Protein AF-A0AAP2E2L4-F1 (afdb_monomer_lite)

Sequence (75 aa):
MHRPGIASVIGNTIFLNKTTIEEVEKYHKDTLKIAIEQANQEWNRIVGARNRLRDEEKNHRIHIENVSKRINFDD

Organism: NCBI:txid2782350

Radius of gyration: 24.25 Å; chains: 1; bounding box: 50×18×70 Å

Structure (mmCIF, N/CA/C/O backbone):
data_AF-A0AAP2E2L4-F1
#
_entry.id   AF-A0AAP2E2L4-F1
#
loop_
_atom_site.group_PDB
_atom_site.id
_atom_site.type_symbol
_atom_site.label_atom_id
_atom_site.label_alt_id
_atom_site.label_comp_id
_atom_site.label_asym_id
_atom_site.label_entity_id
_atom_site.label_seq_id
_atom_site.pdbx_PDB_ins_code
_atom_site.Cartn_x
_atom_site.Cartn_y
_atom_site.Cartn_z
_atom_site.occupancy
_atom_site.B_iso_or_equiv
_atom_site.auth_seq_id
_atom_site.auth_comp_id
_atom_site.auth_asym_id
_atom_site.auth_atom_id
_atom_site.pdbx_PDB_model_num
ATOM 1 N N . MET A 1 1 ? -6.014 -8.393 16.798 1.00 50.81 1 MET A N 1
ATOM 2 C CA . MET A 1 1 ? -7.283 -8.815 16.165 1.00 50.81 1 MET A CA 1
ATOM 3 C C . MET A 1 1 ? -7.230 -8.495 14.674 1.00 50.81 1 MET A C 1
ATOM 5 O O . MET A 1 1 ? -7.277 -7.324 14.329 1.00 50.81 1 MET A O 1
ATOM 9 N N . HIS A 1 2 ? -7.092 -9.503 13.804 1.00 58.25 2 HIS A N 1
ATOM 10 C CA . HIS A 1 2 ? -7.280 -9.368 12.352 1.00 58.25 2 HIS A CA 1
ATOM 11 C C . HIS A 1 2 ? -8.578 -10.093 12.001 1.00 58.25 2 HIS A C 1
ATOM 13 O O . HIS A 1 2 ? -8.622 -11.323 12.024 1.00 58.25 2 HIS A O 1
ATOM 19 N N . ARG A 1 3 ? -9.646 -9.342 11.724 1.00 71.69 3 ARG A N 1
ATOM 20 C CA . ARG A 1 3 ? -10.892 -9.913 11.212 1.00 71.69 3 ARG A CA 1
ATOM 21 C C . ARG A 1 3 ? -10.941 -9.650 9.705 1.00 71.69 3 ARG A C 1
ATOM 23 O O . ARG A 1 3 ? -11.064 -8.492 9.318 1.00 71.69 3 ARG A O 1
ATOM 30 N N . PRO A 1 4 ? -10.812 -10.675 8.850 1.00 77.44 4 PRO A N 1
ATOM 31 C CA . PRO A 1 4 ? -10.900 -10.490 7.405 1.00 77.44 4 PRO A CA 1
ATOM 32 C C . PRO A 1 4 ? -12.231 -9.838 6.995 1.00 77.44 4 PRO A C 1
ATOM 34 O O . PRO A 1 4 ? -13.265 -10.087 7.617 1.00 77.44 4 PRO A O 1
ATOM 37 N N . GLY A 1 5 ? -12.207 -9.020 5.940 1.00 80.31 5 GLY A N 1
ATOM 38 C CA . GLY A 1 5 ? -13.414 -8.447 5.327 1.00 80.31 5 GLY A CA 1
ATOM 39 C C . GLY A 1 5 ? -13.998 -7.204 6.009 1.00 80.31 5 GLY A C 1
ATOM 40 O O . GLY A 1 5 ? -15.072 -6.760 5.615 1.00 80.31 5 GLY A O 1
ATOM 41 N N . ILE A 1 6 ? -13.322 -6.632 7.012 1.00 86.38 6 ILE A N 1
ATOM 42 C CA . ILE A 1 6 ? -13.768 -5.383 7.658 1.00 86.38 6 ILE A CA 1
ATOM 43 C C . ILE A 1 6 ? -13.128 -4.128 7.060 1.00 86.38 6 ILE A C 1
ATOM 45 O O . ILE A 1 6 ? -13.637 -3.041 7.284 1.00 86.38 6 ILE A O 1
ATOM 49 N N . ALA A 1 7 ? -12.031 -4.257 6.312 1.00 88.31 7 ALA A N 1
ATOM 50 C CA . ALA A 1 7 ? -11.290 -3.123 5.773 1.00 88.31 7 ALA A CA 1
ATOM 51 C C . ALA A 1 7 ? -11.332 -3.103 4.241 1.00 88.31 7 ALA A C 1
ATOM 53 O O . ALA A 1 7 ? -11.150 -4.139 3.600 1.00 88.31 7 ALA A O 1
ATOM 54 N N . SER A 1 8 ? -11.527 -1.922 3.661 1.00 91.25 8 SER A N 1
ATOM 55 C CA . SER A 1 8 ? -11.419 -1.674 2.220 1.00 91.25 8 SER A CA 1
ATOM 56 C C . SER A 1 8 ? -10.708 -0.351 1.951 1.00 91.25 8 SER A C 1
ATOM 58 O O . SER A 1 8 ? -10.746 0.551 2.784 1.00 91.25 8 SER A O 1
ATOM 60 N N . VAL A 1 9 ? -10.075 -0.217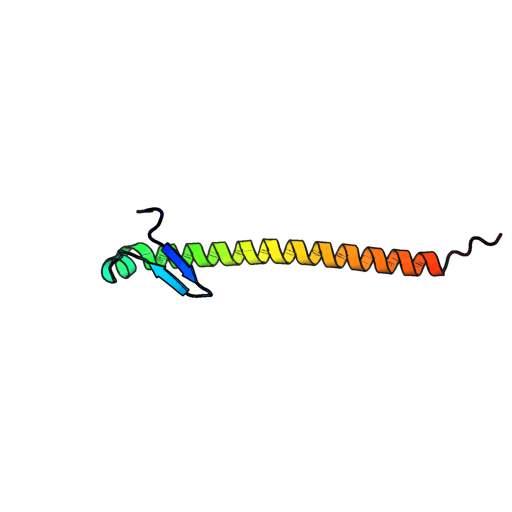 0.785 1.00 91.69 9 VAL A N 1
ATOM 61 C CA . VAL A 1 9 ? -9.329 0.990 0.396 1.00 91.69 9 VAL A CA 1
ATOM 62 C C . VAL A 1 9 ? -9.929 1.572 -0.877 1.00 91.69 9 VAL A C 1
ATOM 64 O O . VAL A 1 9 ? -10.125 0.847 -1.851 1.00 91.69 9 VAL A O 1
ATOM 67 N N . ILE A 1 10 ? -10.210 2.875 -0.870 1.00 93.75 10 ILE A N 1
ATOM 68 C CA . ILE A 1 10 ? -10.620 3.635 -2.056 1.00 93.75 10 ILE A CA 1
ATOM 69 C C . ILE A 1 10 ? -9.716 4.865 -2.139 1.00 93.75 10 ILE A C 1
ATOM 71 O O . ILE A 1 10 ? -9.746 5.732 -1.264 1.00 93.75 10 ILE A O 1
ATOM 75 N N . GLY A 1 11 ? -8.883 4.929 -3.179 1.00 92.44 11 GLY A N 1
ATOM 76 C CA . GLY A 1 11 ? -7.870 5.977 -3.313 1.00 92.44 11 GLY A CA 1
ATOM 77 C C . GLY A 1 11 ? -6.897 5.976 -2.129 1.00 92.44 11 GLY A C 1
ATOM 78 O O . GLY A 1 11 ? -6.256 4.967 -1.852 1.00 92.44 11 GLY A O 1
ATOM 79 N N . ASN A 1 12 ? -6.803 7.106 -1.426 1.00 91.62 12 ASN A N 1
ATOM 80 C CA . ASN A 1 12 ? -5.978 7.281 -0.225 1.00 91.62 12 ASN A CA 1
ATOM 81 C C . ASN A 1 12 ? -6.756 7.082 1.091 1.00 91.62 12 ASN A C 1
ATOM 83 O O . ASN A 1 12 ? -6.232 7.389 2.161 1.00 91.62 12 ASN A O 1
ATOM 87 N N . THR A 1 13 ? -8.005 6.614 1.023 1.00 93.56 13 THR A N 1
ATOM 88 C CA . THR A 1 13 ? -8.883 6.473 2.188 1.00 93.56 13 THR A CA 1
ATOM 89 C C . THR A 1 13 ? -9.095 5.003 2.530 1.00 93.56 13 THR A C 1
ATOM 91 O O . THR A 1 13 ? -9.417 4.189 1.661 1.00 93.56 13 THR A O 1
ATOM 94 N N . ILE A 1 14 ? -8.947 4.670 3.815 1.00 91.00 14 ILE A N 1
ATOM 95 C CA . ILE A 1 14 ? -9.252 3.345 4.365 1.00 91.00 14 ILE A CA 1
ATOM 96 C C . ILE A 1 14 ? -10.611 3.400 5.055 1.00 91.00 14 ILE A C 1
ATOM 98 O O . ILE A 1 14 ? -10.841 4.228 5.932 1.00 91.00 14 ILE A O 1
ATOM 102 N N . PHE A 1 15 ? -11.487 2.478 4.681 1.00 91.75 15 PHE A N 1
ATOM 103 C CA . PHE A 1 15 ? -12.799 2.286 5.278 1.00 91.75 15 PHE A CA 1
ATOM 104 C C . PHE A 1 15 ? -12.757 1.064 6.186 1.00 91.75 15 PHE A C 1
ATOM 106 O O . PHE A 1 15 ? -12.374 -0.018 5.741 1.00 91.75 15 PHE A O 1
ATOM 113 N N . LEU A 1 16 ? -13.164 1.237 7.444 1.00 91.06 16 LEU A N 1
ATOM 114 C CA . LEU A 1 16 ? -13.303 0.160 8.422 1.00 91.06 16 LEU A CA 1
ATOM 115 C C . LEU A 1 16 ? -14.789 -0.040 8.723 1.00 91.06 16 LEU A C 1
ATOM 117 O O . LEU A 1 16 ? -15.419 0.745 9.426 1.00 91.06 16 LEU A O 1
ATOM 121 N N . ASN A 1 17 ? -15.361 -1.090 8.151 1.00 88.38 17 ASN A N 1
ATOM 122 C CA . ASN A 1 17 ? -16.739 -1.489 8.372 1.00 88.38 17 ASN A CA 1
ATOM 123 C C . ASN A 1 17 ? -16.851 -2.253 9.689 1.00 88.38 17 ASN A C 1
ATOM 125 O O . ASN A 1 17 ? -16.098 -3.195 9.929 1.00 88.38 17 ASN A O 1
ATOM 129 N N . LYS A 1 18 ? -17.872 -1.932 10.491 1.00 87.38 18 LYS A N 1
ATOM 130 C CA . LYS A 1 18 ? -18.136 -2.605 11.777 1.00 87.38 18 LYS A CA 1
ATOM 131 C C . LYS A 1 18 ? -16.990 -2.428 12.791 1.00 87.38 18 LYS A C 1
ATOM 133 O O . LYS A 1 18 ? -16.690 -3.357 13.535 1.00 87.38 18 LYS A O 1
ATOM 138 N N . THR A 1 19 ? -16.369 -1.249 12.808 1.00 89.25 19 THR A N 1
ATOM 139 C CA . THR A 1 19 ? -15.349 -0.850 13.789 1.00 89.25 19 THR A CA 1
ATOM 140 C C . THR A 1 19 ? -15.746 0.494 14.388 1.00 89.25 19 THR A C 1
ATOM 142 O O . THR A 1 19 ? -16.086 1.420 13.653 1.00 89.25 19 THR A O 1
ATOM 145 N N . THR A 1 20 ? -15.744 0.587 15.714 1.00 91.19 20 THR A N 1
ATOM 146 C CA . THR A 1 20 ? -16.048 1.826 16.448 1.00 91.19 20 THR A CA 1
ATOM 147 C C . THR A 1 20 ? -14.849 2.771 16.473 1.00 91.19 20 THR A C 1
ATOM 149 O O . THR A 1 20 ? -13.709 2.346 16.271 1.00 91.19 20 THR A O 1
ATOM 152 N N . ILE A 1 21 ? -15.078 4.061 16.732 1.00 91.44 21 ILE A N 1
ATOM 153 C CA . ILE A 1 21 ? -13.980 5.035 16.781 1.00 91.44 21 ILE A CA 1
ATOM 154 C C . ILE A 1 21 ? -13.041 4.763 17.969 1.00 91.44 21 ILE A C 1
ATOM 156 O O . ILE A 1 21 ? -11.827 4.920 17.846 1.00 91.44 21 ILE A O 1
ATOM 160 N N . GLU A 1 22 ? -13.575 4.244 19.072 1.00 93.38 22 GLU A N 1
ATOM 161 C CA . GLU A 1 22 ? -12.828 3.850 20.266 1.00 93.38 22 GLU A CA 1
ATOM 162 C C . GLU A 1 22 ? -11.906 2.653 19.982 1.00 93.38 22 GLU A C 1
ATOM 164 O O . GLU A 1 22 ? -10.748 2.630 20.405 1.00 93.38 22 GLU A O 1
ATOM 169 N N . GLU A 1 23 ? -12.379 1.659 19.220 1.00 89.19 23 GLU A N 1
ATOM 170 C CA . GLU A 1 23 ? -11.536 0.550 18.757 1.00 89.19 23 GLU A CA 1
ATOM 171 C C . GLU A 1 23 ? -10.443 1.032 17.802 1.00 89.19 23 GLU A C 1
ATOM 173 O O . GLU A 1 23 ? -9.312 0.537 17.857 1.00 89.19 23 GLU A O 1
ATOM 178 N N . VAL A 1 24 ? -10.755 2.004 16.937 1.00 89.94 24 VAL A N 1
ATOM 179 C CA . VAL A 1 24 ? -9.755 2.598 16.044 1.00 89.94 24 VAL A CA 1
ATOM 180 C C . VAL A 1 24 ? -8.637 3.237 16.852 1.00 89.94 24 VAL A C 1
ATOM 182 O O . VAL A 1 24 ? -7.468 2.936 16.603 1.00 89.94 24 VAL A O 1
ATOM 185 N N . GLU A 1 25 ? -8.982 4.072 17.828 1.00 91.06 25 GLU A N 1
ATOM 186 C CA . GLU A 1 25 ? -8.007 4.748 18.676 1.00 91.06 25 GLU A CA 1
ATOM 187 C C . GLU A 1 25 ? -7.148 3.757 19.464 1.00 91.06 25 GLU A C 1
ATOM 189 O O . GLU A 1 25 ? -5.922 3.887 19.481 1.00 91.06 25 GLU A O 1
ATOM 194 N N . LYS A 1 26 ? -7.784 2.758 20.084 1.00 89.56 26 LYS A N 1
ATOM 195 C CA . LYS A 1 26 ? -7.126 1.853 21.028 1.00 89.56 26 LYS A CA 1
ATOM 196 C C . L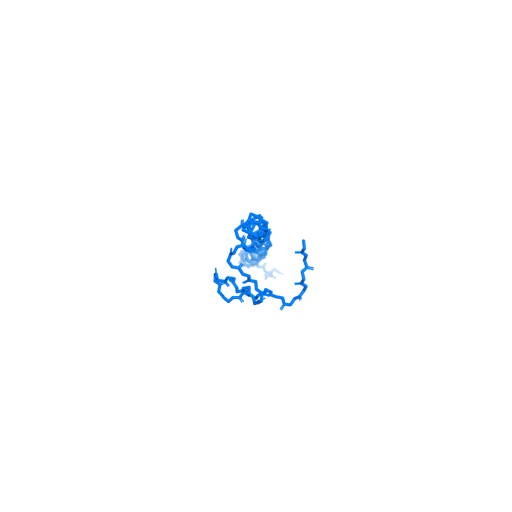YS A 1 26 ? -6.328 0.735 20.362 1.00 89.56 26 LYS A C 1
ATOM 198 O O . LYS A 1 26 ? -5.333 0.287 20.929 1.00 89.56 26 LYS A O 1
ATOM 203 N N . TYR A 1 27 ? -6.771 0.246 19.203 1.00 85.75 27 TYR A N 1
ATOM 204 C CA . TYR A 1 27 ? -6.244 -0.996 18.629 1.00 85.75 27 TYR A CA 1
ATOM 205 C C . TYR A 1 27 ? -5.787 -0.895 17.177 1.00 85.75 27 TYR A C 1
ATOM 207 O O . TYR A 1 27 ? -4.893 -1.647 16.791 1.00 85.75 27 TYR A O 1
ATOM 215 N N . HIS A 1 28 ? -6.378 -0.025 16.352 1.00 85.56 28 HIS A N 1
ATOM 216 C CA . HIS A 1 28 ? -6.117 -0.059 14.908 1.00 85.56 28 HIS A CA 1
ATOM 217 C C . HIS A 1 28 ? -5.196 1.047 14.406 1.00 85.56 28 HIS A C 1
ATOM 219 O O . HIS A 1 28 ? -4.423 0.787 13.488 1.00 85.56 28 HIS A O 1
ATOM 225 N N . LYS A 1 29 ? -5.238 2.251 14.986 1.00 90.19 29 LYS A N 1
ATOM 226 C CA . LYS A 1 29 ? -4.522 3.433 14.481 1.00 90.19 29 LYS A CA 1
ATOM 227 C C . LYS A 1 29 ? -3.038 3.164 14.240 1.00 90.19 29 LYS A C 1
ATOM 229 O O . LYS A 1 29 ? -2.542 3.400 13.140 1.00 90.19 29 LYS A O 1
ATOM 234 N N . ASP A 1 30 ? -2.339 2.666 15.253 1.00 91.88 30 ASP A N 1
ATOM 235 C CA . ASP A 1 30 ? -0.884 2.525 15.183 1.00 91.88 30 ASP A CA 1
ATOM 236 C C . ASP A 1 30 ? -0.483 1.369 14.266 1.00 91.88 30 ASP A C 1
ATOM 238 O O . ASP A 1 30 ? 0.396 1.519 13.419 1.00 91.88 30 ASP A O 1
ATOM 242 N N . THR A 1 31 ? -1.198 0.244 14.336 1.00 89.75 31 THR A N 1
ATOM 243 C CA . THR A 1 31 ? -0.971 -0.887 13.430 1.00 89.75 31 THR A CA 1
ATOM 244 C C . THR A 1 31 ? -1.254 -0.521 11.973 1.00 89.75 31 THR A C 1
ATOM 246 O O . THR A 1 31 ? -0.475 -0.889 11.098 1.00 89.75 31 THR A O 1
ATOM 249 N N . LEU A 1 32 ? -2.325 0.231 11.697 1.00 89.75 32 LEU A N 1
ATOM 250 C CA . LEU A 1 32 ? -2.652 0.684 10.344 1.00 89.75 32 LEU A CA 1
ATOM 251 C C . LEU A 1 32 ? -1.581 1.619 9.797 1.00 89.75 32 LEU A C 1
ATOM 253 O O . LEU A 1 32 ? -1.174 1.450 8.653 1.00 89.75 32 LEU A O 1
ATOM 257 N N . LYS A 1 33 ? -1.076 2.556 10.606 1.00 92.62 33 LYS A N 1
ATOM 258 C CA . LYS A 1 33 ? 0.028 3.431 10.192 1.00 92.62 33 LYS A CA 1
ATOM 259 C C . LYS A 1 33 ? 1.254 2.628 9.764 1.00 92.62 33 LYS A C 1
ATOM 261 O O . LYS A 1 33 ? 1.773 2.860 8.678 1.00 92.62 33 LYS A O 1
ATOM 266 N N . ILE A 1 34 ? 1.670 1.654 10.576 1.00 94.81 34 ILE A N 1
ATOM 267 C CA . ILE A 1 34 ? 2.823 0.797 10.262 1.00 94.81 34 ILE A CA 1
ATOM 268 C C . ILE A 1 34 ? 2.561 -0.019 8.990 1.00 94.81 34 ILE A C 1
ATOM 270 O O . ILE A 1 34 ? 3.423 -0.095 8.119 1.00 94.81 34 ILE A O 1
ATOM 274 N N . ALA A 1 35 ? 1.366 -0.598 8.849 1.00 92.25 35 ALA A N 1
ATOM 275 C CA . ALA A 1 35 ? 1.010 -1.391 7.676 1.00 92.25 35 ALA A CA 1
ATOM 276 C C . ALA A 1 35 ? 1.025 -0.561 6.381 1.00 92.25 35 ALA A C 1
ATOM 278 O O . ALA A 1 35 ? 1.542 -1.024 5.367 1.00 92.25 35 ALA A O 1
ATOM 279 N N . ILE A 1 36 ? 0.498 0.668 6.416 1.00 93.19 36 ILE A N 1
ATOM 280 C CA . ILE A 1 36 ? 0.493 1.588 5.269 1.00 93.19 36 ILE A CA 1
ATOM 281 C C . ILE A 1 36 ? 1.917 2.002 4.905 1.00 93.19 36 ILE A C 1
ATOM 283 O O . ILE A 1 36 ? 2.278 1.977 3.733 1.00 93.19 36 ILE A O 1
ATOM 287 N N . GLU A 1 37 ? 2.729 2.358 5.901 1.00 95.94 37 GLU A N 1
ATOM 288 C CA . GLU A 1 37 ? 4.129 2.737 5.705 1.00 95.94 37 GLU A CA 1
ATOM 289 C C . GLU A 1 37 ? 4.894 1.616 4.987 1.00 95.94 37 GLU A C 1
ATOM 291 O O . GLU A 1 37 ? 5.509 1.842 3.946 1.00 95.94 37 GLU A O 1
ATOM 296 N N . GLN A 1 38 ? 4.779 0.382 5.484 1.00 97.12 38 GLN A N 1
ATOM 297 C CA . GLN A 1 38 ? 5.421 -0.783 4.874 1.00 97.12 38 GLN A CA 1
ATOM 298 C C . GLN A 1 38 ? 4.885 -1.079 3.467 1.00 97.12 38 GLN A C 1
ATOM 300 O O . GLN A 1 38 ? 5.670 -1.333 2.553 1.00 97.12 38 GLN A O 1
ATOM 305 N N . ALA A 1 39 ? 3.567 -0.998 3.260 1.00 95.31 39 ALA A N 1
ATOM 306 C CA . ALA A 1 39 ? 2.964 -1.201 1.944 1.00 95.31 39 ALA A CA 1
ATOM 307 C C . ALA A 1 39 ? 3.458 -0.165 0.920 1.00 95.31 39 ALA A C 1
ATOM 309 O O . ALA A 1 39 ? 3.788 -0.525 -0.209 1.00 95.31 39 ALA A O 1
ATOM 310 N N . ASN A 1 40 ? 3.568 1.105 1.318 1.00 95.38 40 ASN A N 1
ATOM 311 C CA . ASN A 1 40 ? 4.073 2.176 0.460 1.00 95.38 40 ASN A CA 1
ATOM 312 C C . ASN A 1 40 ? 5.556 1.988 0.122 1.00 95.38 40 ASN A C 1
ATOM 314 O O . ASN A 1 40 ? 5.951 2.159 -1.033 1.00 95.38 40 ASN A O 1
ATOM 318 N N . GLN A 1 41 ? 6.379 1.621 1.108 1.00 97.94 41 GLN A N 1
ATOM 319 C CA . GLN A 1 41 ? 7.801 1.340 0.896 1.00 97.94 41 GLN A CA 1
ATOM 320 C C . GLN A 1 41 ? 7.995 0.192 -0.101 1.00 97.94 41 GLN A C 1
ATOM 322 O O . GLN A 1 41 ? 8.756 0.330 -1.063 1.00 97.94 41 GLN A O 1
ATOM 327 N N . GLU A 1 42 ? 7.259 -0.907 0.072 1.00 97.56 42 GLU A N 1
ATOM 328 C CA . GLU A 1 42 ? 7.346 -2.057 -0.825 1.00 97.56 42 GLU A CA 1
ATOM 329 C C . GLU A 1 42 ? 6.819 -1.733 -2.228 1.00 97.56 42 GLU A C 1
ATOM 331 O O . GLU A 1 42 ? 7.454 -2.073 -3.229 1.00 97.56 42 GLU A O 1
ATOM 336 N N . TRP A 1 43 ? 5.709 -0.997 -2.327 1.00 96.50 43 TRP A N 1
ATOM 337 C CA . TRP A 1 43 ? 5.182 -0.545 -3.613 1.00 96.50 43 TRP A CA 1
ATOM 338 C C . TRP A 1 43 ? 6.196 0.312 -4.377 1.00 96.50 43 TRP A C 1
ATOM 340 O O . TRP A 1 43 ? 6.466 0.060 -5.554 1.00 96.50 43 TRP A O 1
ATOM 350 N N . ASN A 1 44 ? 6.826 1.275 -3.700 1.00 97.25 44 ASN A N 1
ATOM 351 C CA . ASN A 1 44 ? 7.867 2.116 -4.290 1.00 97.25 44 ASN A CA 1
ATOM 352 C C . ASN A 1 44 ? 9.074 1.290 -4.751 1.00 97.25 44 ASN A C 1
ATOM 354 O O . ASN A 1 44 ? 9.619 1.544 -5.828 1.00 97.25 44 ASN A O 1
ATOM 358 N N . ARG A 1 45 ? 9.468 0.268 -3.982 1.00 97.25 45 ARG A N 1
ATOM 359 C CA . ARG A 1 45 ? 10.548 -0.653 -4.357 1.00 97.25 45 ARG A CA 1
ATOM 360 C C . ARG A 1 45 ? 10.213 -1.417 -5.638 1.00 97.25 45 ARG A C 1
ATOM 362 O O . ARG A 1 45 ? 11.035 -1.447 -6.557 1.00 97.25 45 ARG A O 1
ATOM 369 N N . ILE A 1 46 ? 9.014 -1.996 -5.720 1.00 97.31 46 ILE A N 1
ATOM 370 C CA . ILE A 1 46 ? 8.544 -2.771 -6.878 1.00 97.31 46 ILE A CA 1
ATOM 371 C C . ILE A 1 46 ? 8.453 -1.884 -8.124 1.00 97.31 46 ILE A C 1
ATOM 373 O O . ILE A 1 46 ? 9.003 -2.225 -9.175 1.00 97.31 46 ILE A O 1
ATOM 377 N N . VAL A 1 47 ? 7.796 -0.727 -8.015 1.00 97.31 47 VAL A N 1
ATOM 378 C CA . VAL A 1 47 ? 7.629 0.206 -9.137 1.00 97.31 47 VAL A CA 1
ATOM 379 C C . VAL A 1 47 ?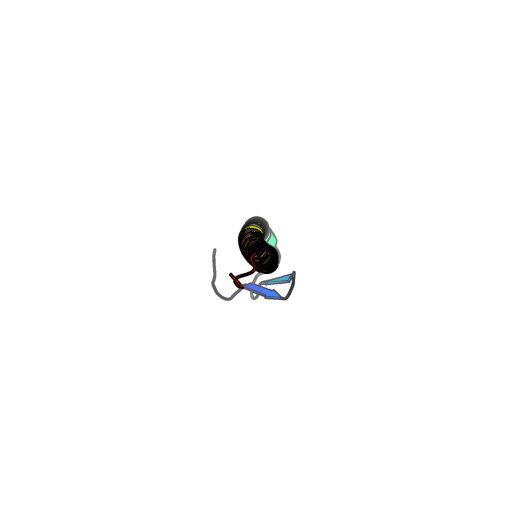 8.982 0.755 -9.593 1.00 97.31 47 VAL A C 1
ATOM 381 O O . VAL A 1 47 ? 9.261 0.779 -10.791 1.00 97.31 47 VAL A O 1
ATOM 384 N N . GLY A 1 48 ? 9.862 1.120 -8.658 1.00 96.56 48 GLY A N 1
ATOM 385 C CA . GLY A 1 48 ? 11.208 1.598 -8.970 1.00 96.56 48 GLY A CA 1
ATOM 386 C C . GLY A 1 48 ? 12.079 0.543 -9.657 1.00 96.56 48 GLY A C 1
ATOM 387 O O . GLY A 1 48 ? 12.814 0.862 -10.589 1.00 96.56 48 GLY A O 1
ATOM 388 N N . ALA A 1 49 ? 12.001 -0.724 -9.241 1.00 95.81 49 ALA A N 1
ATOM 389 C CA . ALA A 1 49 ? 12.685 -1.823 -9.927 1.00 95.81 49 ALA A CA 1
ATOM 390 C C . ALA A 1 49 ? 12.147 -2.025 -11.353 1.00 95.81 49 ALA A C 1
ATOM 392 O O . ALA A 1 49 ? 12.925 -2.119 -12.300 1.00 95.81 49 ALA A O 1
ATOM 393 N N . ARG A 1 50 ? 10.820 -2.010 -11.525 1.00 95.69 50 ARG A N 1
ATOM 394 C CA . ARG A 1 50 ? 10.178 -2.150 -12.839 1.00 95.69 50 ARG A CA 1
ATOM 395 C C . ARG A 1 50 ? 10.552 -1.018 -13.798 1.00 95.69 50 ARG A C 1
ATOM 397 O O . ARG A 1 50 ? 10.758 -1.275 -14.981 1.00 95.69 50 ARG A O 1
ATOM 404 N N . ASN A 1 51 ? 10.622 0.216 -13.305 1.00 95.62 51 ASN A N 1
ATOM 405 C CA . ASN A 1 51 ? 10.995 1.369 -14.123 1.00 95.62 51 ASN A CA 1
ATOM 406 C C . ASN A 1 51 ? 12.461 1.294 -14.562 1.00 95.62 51 ASN A C 1
ATOM 408 O O . ASN A 1 51 ? 12.732 1.468 -15.743 1.00 95.62 51 ASN A O 1
ATOM 412 N N . ARG A 1 52 ? 13.377 0.925 -13.656 1.00 94.75 52 ARG A N 1
ATOM 413 C CA . ARG A 1 52 ? 14.799 0.742 -13.993 1.00 94.75 52 ARG A CA 1
ATOM 414 C C . ARG A 1 52 ? 15.010 -0.286 -15.100 1.00 94.75 52 ARG A C 1
ATOM 416 O O . ARG A 1 52 ? 15.676 0.025 -16.078 1.00 94.75 52 ARG A O 1
ATOM 423 N N . LEU A 1 53 ? 14.364 -1.449 -15.002 1.00 94.62 53 LEU A N 1
ATOM 424 C CA . LEU A 1 53 ? 14.431 -2.471 -16.053 1.00 94.62 53 LEU A CA 1
ATOM 425 C C . LEU A 1 53 ? 13.924 -1.942 -17.403 1.00 94.62 53 LEU A C 1
ATOM 427 O O . LEU A 1 53 ? 14.545 -2.167 -18.437 1.00 94.62 53 LEU A O 1
ATOM 431 N N . ARG A 1 54 ? 12.816 -1.190 -17.405 1.00 94.50 54 ARG A N 1
ATOM 432 C CA . ARG A 1 54 ? 12.283 -0.575 -18.633 1.00 94.50 54 ARG A CA 1
ATOM 433 C C . ARG A 1 54 ? 13.237 0.448 -19.241 1.00 94.50 54 ARG A C 1
ATOM 435 O O . ARG A 1 54 ? 13.358 0.505 -20.466 1.00 94.50 54 ARG A O 1
ATOM 442 N N . ASP A 1 55 ? 13.878 1.256 -18.406 1.00 95.81 55 ASP A N 1
ATOM 443 C CA . ASP A 1 55 ? 14.837 2.263 -18.852 1.00 95.81 55 ASP A CA 1
ATOM 444 C C . ASP A 1 55 ? 16.108 1.605 -19.399 1.00 95.81 55 ASP A C 1
ATOM 446 O O . ASP A 1 55 ? 16.592 2.003 -20.459 1.00 95.81 55 ASP A O 1
ATOM 450 N N . GLU A 1 56 ? 16.604 0.550 -18.749 1.00 94.81 56 GLU 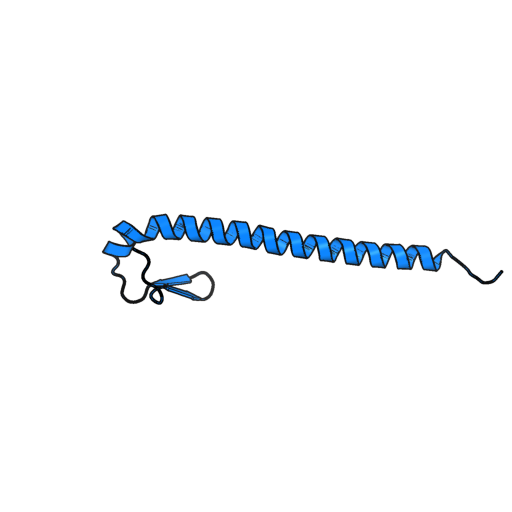A N 1
ATOM 451 C CA . GLU A 1 56 ? 17.729 -0.262 -19.225 1.00 94.81 56 GLU A CA 1
ATOM 452 C C . GLU A 1 56 ? 17.429 -0.902 -20.583 1.00 94.81 56 GLU A C 1
ATOM 454 O O . GLU A 1 56 ? 18.214 -0.744 -21.517 1.00 94.81 56 GLU A O 1
ATOM 459 N N . GLU A 1 57 ? 16.269 -1.544 -20.747 1.00 94.44 57 GLU A N 1
ATOM 460 C CA . GLU A 1 57 ? 15.845 -2.112 -22.032 1.00 94.44 57 GLU A CA 1
ATOM 461 C C . GLU A 1 57 ? 15.735 -1.045 -23.126 1.00 94.44 57 GLU A C 1
ATOM 463 O O . GLU A 1 57 ? 16.136 -1.265 -24.272 1.00 94.44 57 GLU A O 1
ATOM 468 N N . LYS A 1 58 ? 15.181 0.127 -22.795 1.00 95.31 58 LYS A N 1
ATOM 469 C CA . LYS A 1 58 ? 15.056 1.240 -23.740 1.00 95.31 58 LYS A CA 1
ATOM 470 C C . LYS A 1 58 ? 16.430 1.748 -24.167 1.00 95.31 58 LYS A C 1
ATOM 472 O O . LYS A 1 58 ? 16.665 1.913 -25.363 1.00 95.31 58 LYS A O 1
ATOM 477 N N . ASN A 1 59 ? 17.328 1.959 -23.210 1.00 95.12 59 ASN A N 1
ATOM 478 C CA . ASN A 1 59 ? 18.692 2.405 -23.470 1.00 95.12 59 ASN A CA 1
ATOM 479 C C . ASN A 1 59 ? 19.467 1.366 -24.279 1.00 95.12 59 ASN A C 1
ATOM 481 O O . ASN A 1 59 ? 20.168 1.731 -25.220 1.00 95.12 59 ASN A O 1
ATOM 485 N N . HIS A 1 60 ? 19.287 0.080 -23.973 1.00 93.38 60 HIS A N 1
ATOM 486 C CA . HIS A 1 60 ? 19.880 -1.011 -24.733 1.00 93.38 60 HIS A CA 1
ATOM 487 C C . HIS A 1 60 ? 19.404 -0.996 -26.190 1.00 93.38 60 HIS A C 1
ATOM 489 O O . HIS A 1 60 ? 20.233 -1.004 -27.096 1.00 93.38 60 HIS A O 1
ATOM 495 N N . ARG A 1 61 ? 18.092 -0.873 -26.442 1.00 93.81 61 ARG A N 1
ATOM 496 C CA . ARG A 1 61 ? 17.555 -0.768 -27.812 1.00 93.81 61 ARG A CA 1
ATOM 497 C C . ARG A 1 61 ? 18.127 0.425 -28.577 1.00 93.81 61 ARG A C 1
ATOM 499 O O . ARG A 1 61 ? 18.572 0.254 -29.706 1.00 93.81 61 ARG A O 1
ATOM 506 N N . ILE A 1 62 ? 18.157 1.605 -27.954 1.00 94.56 62 ILE A N 1
ATOM 507 C CA . ILE A 1 62 ? 18.736 2.817 -28.558 1.00 94.56 62 ILE A CA 1
ATOM 508 C C . ILE A 1 62 ? 20.218 2.597 -28.882 1.00 94.56 62 ILE A C 1
ATOM 510 O O . ILE A 1 62 ? 20.694 2.990 -29.945 1.00 94.56 62 ILE A O 1
ATOM 514 N N . HIS A 1 63 ? 20.958 1.957 -27.976 1.00 92.56 63 HIS A N 1
ATOM 515 C CA . HIS A 1 63 ? 22.367 1.657 -28.188 1.00 92.56 63 HIS A CA 1
ATOM 516 C C . HIS A 1 63 ? 22.575 0.729 -29.391 1.00 92.56 63 HIS A C 1
ATOM 518 O O . HIS A 1 6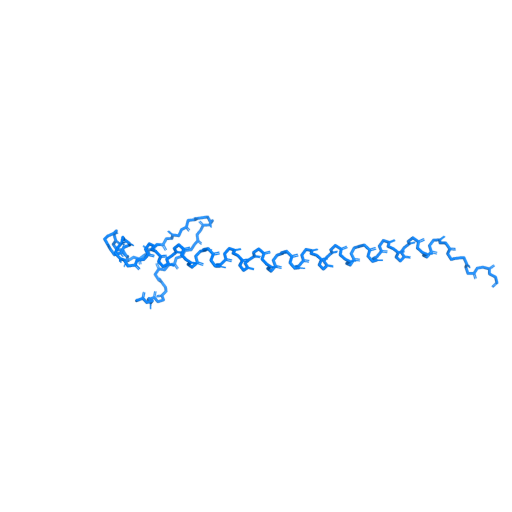3 ? 23.387 1.049 -30.259 1.00 92.56 63 HIS A O 1
ATOM 524 N N . ILE A 1 64 ? 21.816 -0.368 -29.478 1.00 92.81 64 ILE A N 1
ATOM 525 C CA . ILE A 1 64 ? 21.876 -1.304 -30.608 1.00 92.81 64 ILE A CA 1
ATOM 526 C C . ILE A 1 64 ? 21.540 -0.599 -31.925 1.00 92.81 64 ILE A C 1
ATOM 528 O O . ILE A 1 64 ? 22.292 -0.742 -32.883 1.00 92.81 64 ILE A O 1
ATOM 532 N N . GLU A 1 65 ? 20.486 0.220 -31.965 1.00 91.44 65 GLU A N 1
ATOM 533 C CA . GLU A 1 65 ? 20.103 0.983 -33.162 1.00 91.44 65 GLU A CA 1
ATOM 534 C C . GLU A 1 65 ? 21.211 1.954 -33.616 1.00 91.44 65 GLU A C 1
ATOM 536 O O . GLU A 1 65 ? 21.501 2.102 -34.803 1.00 91.44 65 GLU A O 1
ATOM 541 N N . ASN A 1 66 ? 21.875 2.617 -32.670 1.00 90.38 66 ASN A N 1
ATOM 542 C CA . ASN A 1 66 ? 22.978 3.528 -32.979 1.00 90.38 66 ASN A CA 1
ATOM 543 C C . ASN A 1 66 ? 24.239 2.792 -33.452 1.00 90.38 66 ASN A C 1
ATOM 545 O O . ASN A 1 66 ? 25.013 3.325 -34.249 1.00 90.38 66 ASN A O 1
ATOM 549 N N . VAL A 1 67 ? 24.491 1.585 -32.943 1.00 89.62 67 VAL A N 1
ATOM 550 C CA . VAL A 1 67 ? 25.590 0.736 -33.416 1.00 89.62 67 VAL A CA 1
ATOM 551 C C . VAL A 1 67 ? 25.276 0.196 -34.809 1.00 89.62 67 VAL A C 1
ATOM 553 O O . VAL A 1 67 ? 26.129 0.309 -35.682 1.00 89.62 67 VAL A O 1
ATOM 556 N N . SER A 1 68 ? 24.058 -0.293 -35.057 1.00 86.69 68 SER A N 1
ATOM 557 C CA . SER A 1 68 ? 23.674 -0.857 -36.356 1.00 86.69 68 SER A CA 1
ATOM 558 C C . SER A 1 68 ? 23.759 0.167 -37.486 1.00 86.69 68 SER A C 1
ATOM 560 O O . SER A 1 68 ? 24.209 -0.173 -38.569 1.00 86.69 68 SER A O 1
ATOM 562 N N . LYS A 1 69 ? 23.427 1.442 -37.233 1.00 87.75 69 LYS A N 1
ATOM 563 C CA . LYS A 1 69 ? 23.599 2.536 -38.213 1.00 87.75 69 LYS A CA 1
ATOM 564 C C .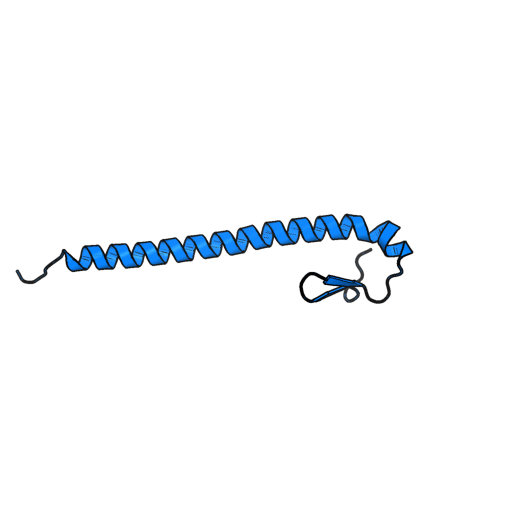 LYS A 1 69 ? 25.052 2.768 -38.643 1.00 87.75 69 LYS A C 1
ATOM 566 O O . LYS A 1 69 ? 25.281 3.386 -39.675 1.00 87.75 69 LYS A O 1
ATOM 571 N N . ARG A 1 70 ? 26.028 2.343 -37.834 1.00 82.69 70 ARG A N 1
ATOM 572 C CA . ARG A 1 70 ? 27.465 2.516 -38.103 1.00 82.69 70 ARG A CA 1
ATOM 573 C C . ARG A 1 70 ? 28.111 1.283 -38.727 1.00 82.69 70 ARG A C 1
ATOM 575 O O . ARG A 1 70 ? 29.264 1.366 -39.133 1.00 82.69 70 ARG A O 1
ATOM 582 N N . ILE A 1 71 ? 27.400 0.159 -38.774 1.00 77.06 71 ILE A N 1
ATOM 583 C CA . ILE A 1 71 ? 27.882 -1.071 -39.396 1.00 77.06 71 ILE A CA 1
ATOM 584 C C . ILE A 1 71 ? 27.248 -1.141 -40.782 1.00 77.06 71 ILE A C 1
ATOM 586 O O . ILE A 1 71 ? 26.039 -1.322 -40.897 1.00 77.06 71 ILE A O 1
ATOM 590 N N . ASN A 1 72 ? 28.064 -0.967 -41.819 1.00 67.50 72 ASN A N 1
ATOM 591 C CA . ASN A 1 72 ? 27.651 -1.174 -43.201 1.00 67.50 72 ASN A CA 1
ATOM 592 C C . ASN A 1 72 ? 28.118 -2.568 -43.631 1.00 67.50 72 ASN A C 1
ATOM 594 O O . ASN A 1 72 ? 29.269 -2.918 -43.386 1.00 67.50 72 ASN A O 1
ATOM 598 N N . PHE A 1 73 ? 27.222 -3.364 -44.211 1.00 68.38 73 PHE A N 1
ATOM 599 C CA . PHE A 1 73 ? 27.496 -4.755 -44.599 1.00 68.38 73 PHE A CA 1
ATOM 600 C C . PHE A 1 73 ? 27.759 -4.908 -46.108 1.00 68.38 73 PHE A C 1
ATOM 602 O O . PHE A 1 73 ? 27.741 -6.024 -46.611 1.00 68.38 73 PHE A O 1
ATOM 609 N N . ASP A 1 74 ? 27.986 -3.798 -46.813 1.00 65.12 74 ASP A N 1
ATOM 610 C CA . ASP A 1 74 ? 28.156 -3.741 -48.273 1.00 65.12 74 ASP A CA 1
ATOM 611 C C . ASP A 1 74 ? 29.626 -3.918 -48.729 1.00 65.12 74 ASP A C 1
ATOM 613 O O . ASP A 1 74 ? 30.059 -3.238 -49.660 1.00 65.12 74 ASP A O 1
ATOM 617 N N . ASP A 1 75 ? 30.385 -4.812 -48.083 1.00 57.16 75 ASP A N 1
ATOM 618 C CA . ASP A 1 75 ? 31.651 -5.347 -48.628 1.00 57.16 75 ASP A CA 1
ATOM 619 C C . ASP A 1 75 ? 31.408 -6.699 -49.324 1.00 57.16 75 ASP A C 1
ATOM 621 O O . ASP A 1 75 ? 30.765 -7.583 -48.705 1.00 57.16 75 ASP A O 1
#

Secondary structure (DSSP, 8-state):
---TTSEEEETTEEEETT--HHHIIIIIHHHHHHHHHHHHHHHHHHHHHHHHHHHHHHHHHHHHHHHHTT-----

pLDDT: mean 89.16, std 9.71, range [50.81, 97.94]

Foldseek 3Di:
DDDPPQWDDDDPDIGGHPADPVCCVPPNVVVVVVVVVVVVVVVCVVVVVVVVVVVVVVVVVVVVVVVVVVDDPPD